Protein AF-A0A9Q0F3V2-F1 (afdb_monomer)

Organism: NCBI:txid218843

pLDDT: mean 83.85, std 18.36, range [35.25, 98.0]

Sequence (167 aa):
MGCTFSGLNALYDAVNGGGDVWINENRFRVVRQLGEGGFAFVYLVKEVPSDSSSASSGLSQKVKDKSHLSDDGTYAMKKVLIQNNEQLELVREEIRVSSLFNHPNLLPLLDHAVIAVKAPSQELTWNHEAYLLFPVHLDGTLLDNSNAMKAKKEFFSTSDVLQIFRQ

Foldseek 3Di:
DDDPPPPPVQVVVPPPAWGWDDFDQWIWTFHAWDDDDDQKTKTKIATDDDPDPPPPDDLCVQDPDCVFADPRRIWIKIKGKADDVVSVVVVVVVVVVLCVDDDPPRWHFSGKDKDWDQDPPDRPDTIIMIITITRDDPCDDPVSVQVVCVVVVHDDDPVRVVVVVVD

Secondary structure (DSSP, 8-state):
------TTSSSGGGGSS--EEEETTEEEEEEEEEEEETTEEEEEEEE---SS--TT-SHHHH-S-GGGS-TT-EEEEEEEEE-SHHHHHHHHHHHHHHTT---TTS----EEEEEEEE-TT-TT-EEEEEEEEEE--TT--HHHHHHHHHHHT----HHHHHHHHH-

Mean predicted aligned error: 8.83 Å

Nearest PDB structures (foldseek):
  7lvh-assembly1_A  TM=8.655E-01  e=2.011E-05  Mus musculus
  7mf0-assembly1_AAA  TM=8.089E-01  e=7.490E-04  Homo sapiens
  4acv-assembly1_B  TM=3.462E-01  e=1.450E+00  Listeria monocytogenes 10403S
  8esq-assembly1_P  TM=3.339E-01  e=2.674E+00  Schizosaccharomyces pombe
  6sgb-assembly1_FR  TM=2.294E-01  e=7.436E-01  Trypanosoma brucei brucei

Structure (mmCIF, N/CA/C/O backbone):
data_AF-A0A9Q0F3V2-F1
#
_entry.id   AF-A0A9Q0F3V2-F1
#
loop_
_atom_site.group_PDB
_atom_site.id
_atom_site.type_symbol
_atom_site.label_atom_id
_atom_site.label_alt_id
_atom_site.label_comp_id
_atom_site.label_asym_id
_atom_site.label_entity_id
_atom_site.label_seq_id
_atom_site.pdbx_PDB_ins_code
_atom_site.Cartn_x
_atom_site.Cartn_y
_atom_site.Cartn_z
_atom_site.occupancy
_atom_site.B_iso_or_equiv
_atom_site.au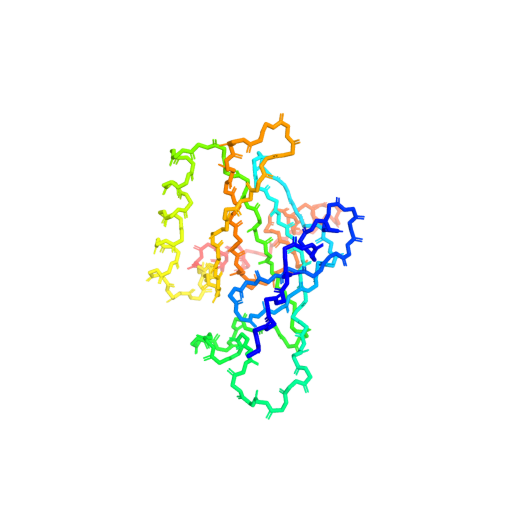th_seq_id
_atom_site.auth_comp_id
_atom_site.auth_asym_id
_atom_site.auth_atom_id
_atom_site.pdbx_PDB_model_num
ATOM 1 N N . MET A 1 1 ? 11.272 -17.660 -35.583 1.00 36.19 1 MET A N 1
ATOM 2 C CA . MET A 1 1 ? 10.350 -16.534 -35.831 1.00 36.19 1 MET A CA 1
ATOM 3 C C . MET A 1 1 ? 10.033 -15.925 -34.483 1.00 36.19 1 MET A C 1
ATOM 5 O O . MET A 1 1 ? 9.375 -16.571 -33.682 1.00 36.19 1 MET A O 1
ATOM 9 N N . GLY A 1 2 ? 10.669 -14.794 -34.179 1.00 37.56 2 GLY A N 1
ATOM 10 C CA . GLY A 1 2 ? 10.595 -14.142 -32.876 1.00 37.56 2 GLY A CA 1
ATOM 11 C C . GLY A 1 2 ? 9.418 -13.178 -32.816 1.00 37.56 2 GLY A C 1
ATOM 12 O O . GLY A 1 2 ? 9.276 -12.329 -33.691 1.00 37.56 2 GLY A O 1
ATOM 13 N N . CYS A 1 3 ? 8.601 -13.310 -31.777 1.00 37.22 3 CYS A N 1
ATOM 14 C CA . CYS A 1 3 ? 7.639 -12.294 -31.380 1.00 37.22 3 CYS A CA 1
ATOM 15 C C . CYS A 1 3 ? 8.197 -11.604 -30.134 1.00 37.22 3 CYS A C 1
ATOM 17 O O . CYS A 1 3 ? 8.012 -12.065 -29.012 1.00 37.22 3 CYS A O 1
ATOM 19 N N . THR A 1 4 ? 8.916 -10.506 -30.346 1.00 36.28 4 THR A N 1
ATOM 20 C CA . THR A 1 4 ? 9.131 -9.461 -29.346 1.00 36.28 4 THR A CA 1
ATOM 21 C C . THR A 1 4 ? 7.781 -8.793 -29.090 1.00 36.28 4 THR A C 1
ATOM 23 O O . THR A 1 4 ? 7.390 -7.861 -29.789 1.00 36.28 4 THR A O 1
ATOM 26 N N . PHE A 1 5 ? 7.024 -9.303 -28.118 1.00 35.25 5 PHE A N 1
ATOM 27 C CA . PHE A 1 5 ? 5.866 -8.584 -27.598 1.00 35.25 5 PHE A CA 1
ATOM 28 C C . PHE A 1 5 ? 6.383 -7.369 -26.823 1.00 35.25 5 PHE A C 1
ATOM 30 O O . PHE A 1 5 ? 6.901 -7.490 -25.715 1.00 35.25 5 PHE A O 1
ATOM 37 N N . SER A 1 6 ? 6.280 -6.193 -27.443 1.00 45.38 6 SER A N 1
ATOM 38 C CA . SER A 1 6 ? 6.500 -4.896 -26.805 1.00 45.38 6 SER A CA 1
ATOM 39 C C . SER A 1 6 ? 5.494 -4.691 -25.666 1.00 45.38 6 SER A C 1
ATOM 41 O O . SER A 1 6 ? 4.456 -4.063 -25.849 1.00 45.38 6 SER A O 1
ATOM 43 N N . GLY A 1 7 ? 5.823 -5.187 -24.471 1.00 41.16 7 GLY A N 1
ATOM 44 C CA . GLY A 1 7 ? 5.126 -4.887 -23.211 1.00 41.16 7 GLY A CA 1
ATOM 45 C C . GLY A 1 7 ? 5.372 -3.465 -22.684 1.00 41.16 7 GLY A C 1
ATOM 46 O O . GLY A 1 7 ? 4.859 -3.094 -21.636 1.00 41.16 7 GLY A O 1
ATOM 47 N N . LEU A 1 8 ? 6.143 -2.650 -23.408 1.00 45.69 8 LEU A N 1
ATOM 48 C CA . LEU A 1 8 ? 6.550 -1.306 -22.985 1.00 45.69 8 LEU A CA 1
ATOM 49 C C . LEU A 1 8 ? 5.476 -0.227 -23.208 1.00 45.69 8 LEU A C 1
ATOM 51 O O . LEU A 1 8 ? 5.518 0.799 -22.537 1.00 45.69 8 LEU A O 1
ATOM 55 N N . ASN A 1 9 ? 4.483 -0.460 -24.076 1.00 38.97 9 ASN A N 1
ATOM 56 C CA . ASN A 1 9 ? 3.394 0.504 -24.305 1.00 38.97 9 ASN A CA 1
ATOM 57 C C . ASN A 1 9 ? 2.206 0.342 -23.341 1.00 38.97 9 ASN A C 1
ATOM 59 O O . ASN A 1 9 ? 1.388 1.249 -23.247 1.00 38.97 9 ASN A O 1
ATOM 63 N N . ALA A 1 10 ? 2.123 -0.760 -22.588 1.00 44.97 10 ALA A N 1
ATOM 64 C CA . ALA A 1 10 ? 1.077 -0.952 -21.578 1.00 44.97 10 ALA A CA 1
ATOM 65 C C . ALA A 1 10 ? 1.375 -0.225 -20.250 1.00 44.97 10 ALA A C 1
ATOM 67 O O . ALA A 1 10 ? 0.507 -0.140 -19.390 1.00 44.97 10 ALA A O 1
ATOM 68 N N . LEU A 1 11 ? 2.589 0.316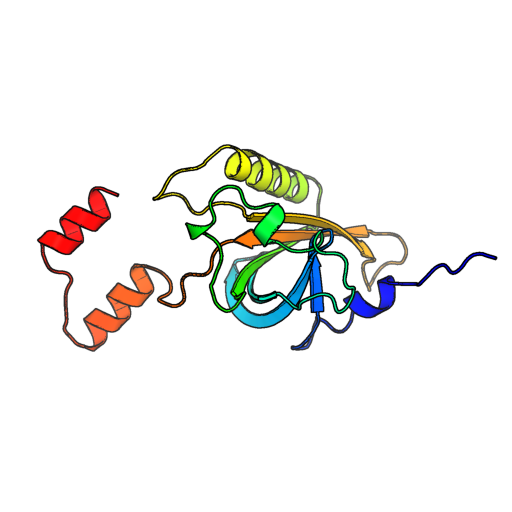 -20.082 1.00 47.09 11 LEU A N 1
ATOM 69 C CA . LEU A 1 11 ? 3.015 1.003 -18.857 1.00 47.09 11 LEU A CA 1
ATOM 70 C C . LEU A 1 11 ? 2.689 2.507 -18.853 1.00 47.09 11 LEU A C 1
ATOM 72 O O . LEU A 1 11 ? 2.666 3.117 -17.787 1.00 47.09 11 LEU A O 1
ATOM 76 N N . TYR A 1 12 ? 2.414 3.113 -20.014 1.00 41.09 12 TYR A N 1
ATOM 77 C CA . TYR A 1 12 ? 2.208 4.566 -20.119 1.00 41.09 12 TYR A CA 1
ATOM 78 C C . TYR A 1 12 ? 0.759 5.025 -19.886 1.00 41.09 12 TYR A C 1
ATOM 80 O O . TYR A 1 12 ? 0.540 6.199 -19.599 1.00 41.09 12 TYR A O 1
ATOM 88 N N . ASP A 1 13 ? -0.221 4.117 -19.924 1.00 40.28 13 ASP A N 1
ATOM 89 C CA . ASP A 1 13 ? -1.636 4.463 -19.686 1.00 40.28 13 ASP A CA 1
ATOM 90 C C . ASP A 1 13 ? -1.983 4.582 -18.183 1.00 40.28 13 ASP A C 1
ATOM 92 O O . ASP A 1 13 ? -3.097 4.922 -17.792 1.00 40.28 13 ASP A O 1
ATOM 96 N N . ALA A 1 14 ? -1.008 4.336 -17.300 1.00 44.28 14 ALA A N 1
ATOM 97 C CA . ALA A 1 14 ? -1.193 4.324 -15.849 1.00 44.28 14 ALA A CA 1
ATOM 98 C C . ALA A 1 14 ? -1.178 5.716 -15.184 1.00 44.28 14 ALA A C 1
ATOM 100 O O . ALA A 1 14 ? -1.319 5.804 -13.965 1.00 44.28 14 ALA A O 1
ATOM 101 N N . VAL A 1 15 ? -1.019 6.806 -15.944 1.00 42.56 15 VAL A N 1
ATOM 102 C CA . VAL A 1 15 ? -0.858 8.156 -15.365 1.00 42.56 15 VAL A CA 1
ATOM 103 C C . VAL A 1 15 ? -2.197 8.881 -15.135 1.00 42.56 15 VAL A C 1
ATOM 105 O O . VAL A 1 15 ? -2.223 9.843 -14.378 1.00 42.56 15 VAL A O 1
ATOM 108 N N . ASN A 1 16 ? -3.329 8.395 -15.672 1.00 39.34 16 ASN A N 1
ATOM 109 C CA . ASN A 1 16 ? -4.640 9.066 -15.532 1.00 39.34 16 ASN A CA 1
ATOM 110 C C . ASN A 1 16 ? -5.785 8.203 -14.957 1.00 39.34 16 ASN A C 1
ATOM 112 O O . ASN A 1 16 ? -6.954 8.548 -15.108 1.00 39.34 16 ASN A O 1
ATOM 116 N N . GLY A 1 17 ? -5.463 7.132 -14.224 1.00 43.59 17 GLY A N 1
ATOM 117 C CA . GLY A 1 17 ? -6.444 6.375 -13.434 1.00 43.59 17 GLY A CA 1
ATOM 118 C C . GLY A 1 17 ? -7.052 5.186 -14.181 1.00 43.59 17 GLY A C 1
ATOM 119 O O . GLY A 1 17 ? -7.987 5.334 -14.960 1.00 43.59 17 GLY A O 1
ATOM 120 N N . GLY A 1 18 ? -6.536 3.987 -13.886 1.00 55.16 18 GLY A N 1
ATOM 121 C CA . GLY A 1 18 ? -7.088 2.716 -14.377 1.00 55.16 18 GLY A CA 1
ATOM 122 C C . GLY A 1 18 ? -6.088 1.752 -15.025 1.00 55.16 18 GLY A C 1
ATOM 123 O O . GLY A 1 18 ? -6.520 0.784 -15.644 1.00 55.16 18 GLY A O 1
ATOM 124 N N . GLY A 1 19 ? -4.778 1.993 -14.907 1.00 77.56 19 GLY A N 1
ATOM 125 C CA . GLY A 1 19 ? -3.749 1.119 -15.478 1.00 77.56 19 GLY A CA 1
ATOM 126 C C . GLY A 1 19 ? -3.509 -0.165 -14.675 1.00 77.56 19 GLY A C 1
ATOM 127 O O . GLY A 1 19 ? -3.575 -0.171 -13.441 1.00 77.56 19 GLY A O 1
ATOM 128 N N . ASP A 1 20 ? -3.189 -1.245 -15.388 1.00 88.31 20 ASP A N 1
ATOM 129 C CA . ASP A 1 20 ? -2.628 -2.459 -14.796 1.00 88.31 20 ASP A CA 1
ATOM 130 C C . ASP A 1 20 ? -1.103 -2.266 -14.608 1.00 88.31 20 ASP A C 1
ATOM 132 O O . ASP A 1 20 ? -0.407 -1.765 -15.490 1.00 88.31 20 ASP A O 1
ATOM 136 N N . VAL A 1 21 ? -0.574 -2.676 -13.458 1.00 90.50 21 VAL A N 1
ATOM 137 C CA . VAL A 1 21 ? 0.843 -2.637 -13.083 1.00 90.50 21 VAL A CA 1
ATOM 138 C C . VAL A 1 21 ? 1.341 -4.063 -12.903 1.00 90.50 21 VAL A C 1
ATOM 140 O O . VAL A 1 21 ? 0.674 -4.896 -12.289 1.00 90.50 21 VAL A O 1
ATOM 143 N N . TRP A 1 22 ? 2.530 -4.339 -13.424 1.00 91.38 22 TRP A N 1
ATOM 144 C CA . TRP A 1 22 ? 3.195 -5.625 -13.255 1.00 91.38 22 TRP A CA 1
ATOM 145 C C . TRP A 1 22 ? 4.261 -5.517 -12.173 1.00 91.38 22 TRP A C 1
ATOM 147 O O . TRP A 1 22 ? 5.160 -4.681 -12.262 1.00 91.38 22 TRP A O 1
ATOM 157 N N . ILE A 1 23 ? 4.168 -6.381 -11.165 1.00 92.44 23 ILE A N 1
ATOM 158 C CA . ILE A 1 23 ? 5.226 -6.587 -10.176 1.00 92.44 23 ILE A CA 1
ATOM 159 C C . ILE A 1 23 ? 5.688 -8.028 -10.348 1.00 92.44 23 ILE A C 1
ATOM 161 O O . ILE A 1 23 ? 4.971 -8.976 -10.019 1.00 92.44 23 ILE A O 1
ATOM 165 N N . ASN A 1 24 ? 6.882 -8.185 -10.919 1.00 90.44 24 ASN A N 1
ATOM 166 C CA . ASN A 1 24 ? 7.405 -9.474 -11.359 1.00 90.44 24 ASN A CA 1
ATOM 167 C C . ASN A 1 24 ? 6.406 -10.186 -12.295 1.00 90.44 24 ASN A C 1
ATOM 169 O O . ASN A 1 24 ? 6.112 -9.687 -13.377 1.00 90.44 24 ASN A O 1
ATOM 173 N N . GLU A 1 25 ? 5.876 -11.335 -11.884 1.00 87.44 25 GLU A N 1
ATOM 174 C CA . GLU A 1 25 ? 4.950 -12.155 -12.682 1.00 87.44 25 GLU A CA 1
ATOM 175 C C . GLU A 1 25 ? 3.472 -11.864 -12.385 1.00 87.44 25 GLU A C 1
ATOM 177 O O . GLU A 1 25 ? 2.588 -12.419 -13.034 1.00 87.44 25 GLU A O 1
ATOM 182 N N . ASN A 1 26 ? 3.192 -11.009 -11.399 1.00 90.62 26 ASN A N 1
ATOM 183 C CA . ASN A 1 26 ? 1.842 -10.744 -10.921 1.00 90.62 26 ASN A CA 1
ATOM 184 C C . ASN A 1 26 ? 1.330 -9.416 -11.490 1.00 90.62 26 ASN A C 1
ATOM 186 O O . ASN A 1 26 ? 2.026 -8.395 -11.457 1.00 90.62 26 ASN A O 1
ATOM 190 N N . ARG A 1 27 ? 0.091 -9.429 -11.989 1.00 92.31 27 ARG A N 1
ATOM 191 C CA . ARG A 1 27 ? -0.587 -8.249 -12.530 1.00 92.31 27 ARG A CA 1
ATOM 192 C C . ARG A 1 27 ? -1.557 -7.681 -11.505 1.00 92.31 27 ARG A C 1
ATOM 194 O O . ARG A 1 27 ? -2.385 -8.406 -10.961 1.00 92.31 27 ARG A O 1
ATOM 201 N N . PHE A 1 28 ? -1.514 -6.371 -11.315 1.00 93.56 28 PHE A N 1
ATOM 202 C CA . PHE A 1 28 ? -2.370 -5.652 -10.383 1.00 93.56 28 PHE A CA 1
ATOM 203 C C . PHE A 1 28 ? -3.062 -4.488 -11.073 1.00 93.56 28 PHE A C 1
ATOM 205 O O . PHE A 1 28 ? -2.416 -3.678 -11.722 1.00 93.56 28 PHE A O 1
ATOM 212 N N . ARG A 1 29 ? -4.369 -4.351 -10.896 1.00 94.38 29 ARG A N 1
ATOM 213 C CA . ARG A 1 29 ? -5.114 -3.179 -11.349 1.00 94.38 29 ARG A CA 1
ATOM 214 C C . ARG A 1 29 ? -5.079 -2.092 -10.291 1.00 94.38 29 ARG A C 1
ATOM 216 O O . ARG A 1 29 ? -5.449 -2.353 -9.146 1.00 94.38 29 ARG A O 1
ATOM 223 N N . VAL A 1 30 ? -4.706 -0.872 -10.665 1.00 95.06 30 VAL A N 1
ATOM 224 C CA . VAL A 1 30 ? -4.797 0.281 -9.759 1.00 95.06 30 VAL A CA 1
ATOM 225 C C . VAL A 1 30 ? -6.263 0.659 -9.556 1.00 95.06 30 VAL A C 1
ATOM 227 O O . VAL A 1 30 ? -6.976 0.945 -10.514 1.00 95.06 30 VAL A O 1
ATOM 230 N N . VAL A 1 31 ? -6.715 0.657 -8.300 1.00 94.69 31 VAL A N 1
ATOM 231 C CA . VAL A 1 31 ? -8.097 0.986 -7.921 1.00 94.69 31 VAL A CA 1
ATOM 232 C C . VAL A 1 31 ? -8.219 2.467 -7.575 1.00 94.69 31 VAL A C 1
ATOM 234 O O . VAL A 1 31 ? -9.057 3.167 -8.135 1.00 94.69 31 VAL A O 1
ATOM 237 N N . ARG A 1 32 ? -7.400 2.953 -6.635 1.00 94.00 32 ARG A N 1
ATOM 238 C CA . ARG A 1 32 ? -7.374 4.361 -6.202 1.00 94.00 32 ARG A CA 1
ATOM 239 C C . ARG A 1 32 ? -6.090 4.681 -5.446 1.00 94.00 32 ARG A C 1
ATOM 241 O O . ARG A 1 32 ? -5.449 3.781 -4.916 1.00 94.00 32 ARG A O 1
ATOM 248 N N . GLN A 1 33 ? -5.751 5.957 -5.323 1.00 94.31 33 GLN A N 1
ATOM 249 C CA . GLN A 1 33 ? -4.672 6.404 -4.442 1.00 94.31 33 GLN A CA 1
ATOM 250 C C . GLN A 1 33 ? -5.122 6.368 -2.968 1.00 94.31 33 GLN A C 1
ATOM 252 O O . GLN A 1 33 ? -6.273 6.675 -2.647 1.00 94.31 33 GLN A O 1
ATOM 257 N N . LEU A 1 34 ? -4.222 5.941 -2.082 1.00 93.12 34 LEU A N 1
ATOM 258 C CA . LEU A 1 34 ? -4.384 5.906 -0.624 1.00 93.12 34 LEU A CA 1
ATOM 259 C C . LEU A 1 34 ? -3.629 7.045 0.066 1.00 93.12 34 LEU A C 1
ATOM 261 O O . LEU A 1 34 ? -4.091 7.539 1.087 1.00 93.12 34 LEU A O 1
ATOM 265 N N . GLY A 1 35 ? -2.485 7.463 -0.480 1.00 91.56 35 GLY A N 1
ATOM 266 C CA . GLY A 1 35 ? -1.674 8.522 0.111 1.00 91.56 35 GLY A CA 1
ATOM 267 C C . GLY A 1 35 ? -0.510 8.953 -0.773 1.00 91.56 35 GLY A C 1
ATOM 268 O O . GLY A 1 35 ? -0.225 8.338 -1.802 1.00 91.56 35 GLY A O 1
ATOM 269 N N . GLU A 1 36 ? 0.156 10.025 -0.361 1.00 92.88 36 GLU A N 1
ATOM 270 C CA . GLU A 1 36 ? 1.297 10.628 -1.049 1.00 92.88 36 GLU A CA 1
ATOM 271 C C . GLU A 1 36 ? 2.281 11.207 -0.033 1.00 92.88 36 GLU A C 1
ATOM 273 O O . GLU A 1 36 ? 1.879 11.727 1.009 1.00 92.88 36 GLU A O 1
ATOM 278 N N . GLY A 1 37 ? 3.570 11.135 -0.353 1.00 88.62 37 GLY A N 1
ATOM 279 C CA . GLY A 1 37 ? 4.629 11.807 0.382 1.00 88.62 37 GLY A CA 1
ATOM 280 C C . GLY A 1 37 ? 5.880 11.975 -0.475 1.00 88.62 37 GLY A C 1
ATOM 281 O O . GLY A 1 37 ? 6.559 11.000 -0.795 1.00 88.62 37 GLY A O 1
ATOM 282 N N . GLY A 1 38 ? 6.217 13.219 -0.823 1.00 91.19 38 GLY A N 1
ATOM 283 C CA . GLY A 1 38 ? 7.401 13.535 -1.625 1.00 91.19 38 GLY A CA 1
ATOM 284 C C . GLY A 1 38 ? 7.378 12.836 -2.987 1.00 91.19 38 GLY A C 1
ATOM 285 O O . GLY A 1 38 ? 6.546 13.145 -3.829 1.00 91.19 38 GLY A O 1
ATOM 286 N N . PHE A 1 39 ? 8.294 11.887 -3.198 1.00 91.00 39 PHE A N 1
ATOM 287 C CA . PHE A 1 39 ? 8.393 11.093 -4.432 1.00 91.00 39 PHE A CA 1
ATOM 288 C C . PHE A 1 39 ? 7.702 9.724 -4.345 1.00 91.00 39 PHE A C 1
ATOM 290 O O . PHE A 1 39 ? 7.861 8.896 -5.245 1.00 91.00 39 PHE A O 1
ATOM 297 N N . ALA A 1 40 ? 6.975 9.458 -3.258 1.00 94.50 40 ALA A N 1
ATOM 298 C CA . ALA A 1 40 ? 6.300 8.195 -3.012 1.00 94.50 40 ALA A CA 1
ATOM 299 C C . ALA A 1 40 ? 4.778 8.362 -3.004 1.00 94.50 40 ALA A C 1
ATOM 301 O O . ALA A 1 40 ? 4.230 9.273 -2.388 1.00 94.50 40 ALA A O 1
ATOM 302 N N . PHE A 1 41 ? 4.099 7.420 -3.642 1.00 95.81 41 PHE A N 1
ATOM 303 C CA . PHE A 1 41 ? 2.649 7.372 -3.766 1.00 95.81 41 PHE A CA 1
ATOM 304 C C . PHE A 1 41 ? 2.180 5.986 -3.356 1.00 95.81 41 PHE A C 1
ATOM 306 O O . PHE A 1 41 ? 2.781 4.989 -3.753 1.00 95.81 41 PHE A O 1
ATOM 313 N N . VAL A 1 42 ? 1.111 5.902 -2.575 1.00 96.25 42 VAL A N 1
ATOM 314 C CA . VAL A 1 42 ? 0.530 4.625 -2.156 1.00 96.25 42 VAL A CA 1
ATOM 315 C C . VAL A 1 42 ? -0.806 4.456 -2.851 1.00 96.25 42 VAL A C 1
ATOM 317 O O . VAL A 1 42 ? -1.645 5.352 -2.799 1.00 96.25 42 VAL A O 1
ATOM 320 N N . TYR A 1 43 ? -1.018 3.305 -3.476 1.00 96.25 43 TYR A N 1
ATOM 321 C CA . TYR A 1 43 ? -2.236 2.966 -4.199 1.00 96.25 43 TYR A CA 1
ATOM 322 C C . TYR A 1 43 ? -2.873 1.707 -3.628 1.00 96.25 43 TYR A C 1
ATOM 324 O O . TYR A 1 43 ? -2.182 0.761 -3.263 1.00 96.25 43 TYR A O 1
ATOM 332 N N . LEU A 1 44 ? -4.199 1.682 -3.605 1.00 96.44 44 LEU A N 1
ATOM 333 C CA . LEU A 1 44 ? -4.967 0.456 -3.495 1.00 96.44 44 LEU A CA 1
ATOM 334 C C . LEU A 1 44 ? -4.924 -0.220 -4.858 1.00 96.44 44 LEU A C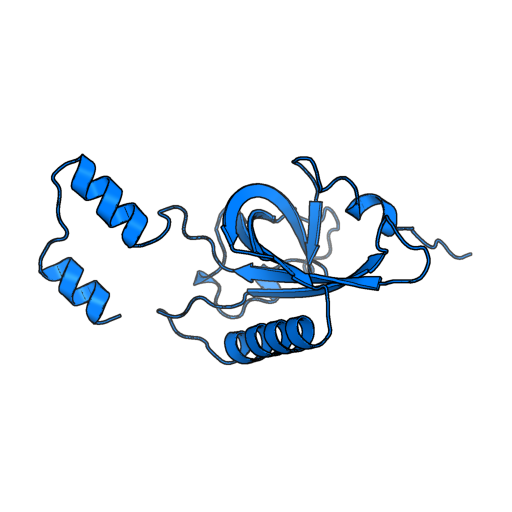 1
ATOM 336 O O . LEU A 1 44 ? -5.317 0.382 -5.862 1.00 96.44 44 LEU A O 1
ATOM 340 N N . VAL A 1 45 ? -4.471 -1.463 -4.886 1.00 96.44 45 VAL A N 1
ATOM 341 C CA . VAL A 1 45 ? -4.414 -2.272 -6.098 1.00 96.44 45 VAL A CA 1
ATOM 342 C C . VAL A 1 45 ? -5.143 -3.588 -5.886 1.00 96.44 45 VAL A C 1
ATOM 344 O O . VAL A 1 45 ? -5.284 -4.046 -4.754 1.00 96.44 45 VAL A O 1
ATOM 347 N N . LYS A 1 46 ? -5.621 -4.194 -6.970 1.00 95.00 46 LYS A N 1
ATOM 348 C CA . LYS A 1 46 ? -6.292 -5.494 -6.948 1.00 95.00 46 LYS A CA 1
ATOM 349 C C . LYS A 1 46 ? -5.576 -6.470 -7.868 1.00 95.00 46 LYS A C 1
ATOM 351 O O . LYS A 1 46 ? -5.374 -6.150 -9.037 1.00 95.00 46 LYS A O 1
ATOM 356 N N . GLU A 1 47 ? -5.190 -7.631 -7.352 1.00 93.56 47 GLU A N 1
ATOM 357 C CA . GLU A 1 47 ? -4.601 -8.704 -8.153 1.00 93.56 47 GLU A CA 1
ATOM 358 C C . GLU A 1 47 ? -5.578 -9.106 -9.263 1.00 93.56 47 GLU A C 1
ATOM 360 O O . GLU A 1 47 ? -6.773 -9.310 -9.032 1.00 93.56 47 GLU A O 1
ATOM 365 N N . VAL A 1 48 ? -5.070 -9.169 -10.491 1.00 91.31 48 VAL A N 1
ATOM 366 C CA . VAL A 1 48 ? -5.832 -9.621 -11.649 1.00 91.31 48 VAL A CA 1
ATOM 367 C C . VAL A 1 48 ? -5.397 -11.053 -11.942 1.00 91.31 48 VAL A C 1
ATOM 369 O O . VAL A 1 48 ? -4.242 -11.247 -12.333 1.00 91.31 48 VAL A O 1
ATOM 372 N N . PRO A 1 49 ? -6.284 -12.052 -11.787 1.00 81.88 49 PRO A N 1
ATOM 373 C CA . PRO A 1 49 ? -5.931 -13.437 -12.063 1.00 81.88 49 PRO A CA 1
ATOM 374 C C . PRO A 1 49 ? -5.480 -13.587 -13.521 1.00 81.88 49 PRO A C 1
ATOM 376 O O . PRO A 1 49 ? -6.018 -12.940 -14.426 1.00 81.88 49 PRO A O 1
ATOM 379 N N . SER A 1 50 ? -4.459 -14.414 -13.748 1.00 71.06 50 SER A N 1
ATOM 380 C CA . SER A 1 50 ? -4.048 -14.779 -15.102 1.00 71.06 50 SER A CA 1
ATOM 381 C C . SER A 1 50 ? -4.996 -15.853 -15.639 1.00 71.06 50 SER A C 1
ATOM 383 O O . SER A 1 50 ? -5.193 -16.873 -14.985 1.00 71.06 50 SER A O 1
ATOM 385 N N . ASP A 1 51 ? -5.555 -15.648 -16.836 1.00 63.25 51 ASP A N 1
ATOM 386 C CA . ASP A 1 51 ? -6.450 -16.608 -17.515 1.00 63.25 51 ASP A CA 1
ATOM 387 C C . ASP A 1 51 ? -5.730 -17.901 -17.950 1.00 63.25 51 ASP A C 1
ATOM 389 O O . ASP A 1 51 ? -6.348 -18.864 -18.408 1.00 63.25 51 ASP A O 1
ATOM 393 N N . SER A 1 52 ? -4.403 -17.947 -17.822 1.00 55.03 52 SER A N 1
ATOM 394 C CA . SER A 1 52 ? -3.604 -19.130 -18.109 1.00 55.03 52 SER A CA 1
ATOM 395 C C . SER A 1 52 ? -3.759 -20.157 -16.988 1.00 55.03 52 SER A C 1
ATOM 397 O O . SER A 1 52 ? -3.344 -19.924 -15.857 1.00 55.03 52 SER A O 1
ATOM 399 N N . SER A 1 53 ? -4.283 -21.330 -17.340 1.00 47.72 53 SER A N 1
ATOM 400 C CA . SER A 1 53 ? -4.434 -22.564 -16.552 1.00 47.72 53 SER A CA 1
ATOM 401 C C . SER A 1 53 ? -3.121 -23.172 -16.012 1.00 47.72 53 SER A C 1
ATOM 403 O O . SER A 1 53 ? -2.990 -24.386 -15.874 1.00 47.72 53 SER A O 1
ATOM 405 N N . SER A 1 54 ? -2.121 -22.346 -15.727 1.00 47.03 54 SER A N 1
ATOM 406 C CA . SER A 1 54 ? -0.926 -22.673 -14.969 1.00 47.03 54 SER A CA 1
ATOM 407 C C . SER A 1 54 ? -1.191 -22.322 -13.508 1.00 47.03 54 SER A C 1
ATOM 409 O O . SER A 1 54 ? -1.125 -21.158 -13.120 1.00 47.03 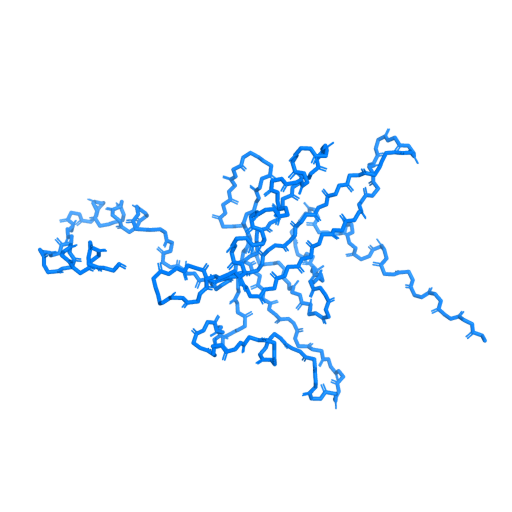54 SER A O 1
ATOM 411 N N . ALA A 1 55 ? -1.457 -23.335 -12.685 1.00 50.84 55 ALA A N 1
ATOM 412 C CA . ALA A 1 55 ? -1.636 -23.243 -11.231 1.00 50.84 55 ALA A CA 1
ATOM 413 C C . ALA A 1 55 ? -0.388 -22.733 -10.456 1.00 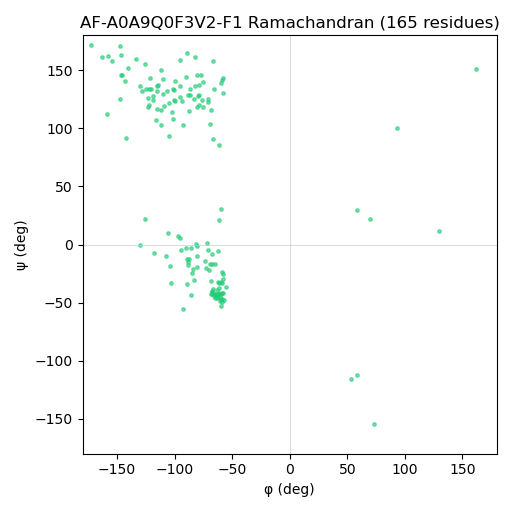50.84 55 ALA A C 1
ATOM 415 O O . ALA A 1 55 ? -0.246 -22.997 -9.265 1.00 50.84 55 ALA A O 1
ATOM 416 N N . SER A 1 56 ? 0.536 -22.042 -11.131 1.00 51.38 56 SER A N 1
ATOM 417 C CA . SER A 1 56 ? 1.851 -21.618 -10.652 1.00 51.38 56 SER A CA 1
ATOM 418 C C . SER A 1 56 ? 2.056 -20.099 -10.622 1.00 51.38 56 SER A C 1
ATOM 420 O O . SER A 1 56 ? 3.085 -19.665 -10.116 1.00 51.38 56 SER A O 1
ATOM 422 N N . SER A 1 57 ? 1.130 -19.285 -11.146 1.00 57.72 57 SER A N 1
ATOM 423 C CA . SER A 1 57 ? 1.253 -17.817 -11.151 1.00 57.72 57 SER A CA 1
ATOM 424 C C . SER A 1 57 ? 0.265 -17.183 -10.173 1.00 57.72 57 SER A C 1
ATOM 426 O O . SER A 1 57 ? -0.945 -17.345 -10.332 1.00 57.72 57 SER A O 1
ATOM 428 N N . GLY A 1 58 ? 0.769 -16.465 -9.173 1.00 74.81 58 GLY A N 1
ATOM 429 C CA . GLY A 1 58 ? -0.048 -15.703 -8.232 1.00 74.81 58 GLY A CA 1
ATOM 430 C C . GLY A 1 58 ? 0.718 -15.354 -6.963 1.00 74.81 58 GLY A C 1
ATOM 431 O O . GLY A 1 58 ? 1.612 -16.093 -6.532 1.00 74.81 58 GLY A O 1
ATOM 432 N N . LEU A 1 59 ? 0.355 -14.239 -6.332 1.00 84.81 59 LEU A N 1
ATOM 433 C CA . LEU A 1 59 ? 1.008 -13.775 -5.106 1.00 84.81 59 LEU A CA 1
ATOM 434 C C . LEU A 1 59 ? 0.920 -14.820 -3.977 1.00 84.81 59 LEU A C 1
ATOM 436 O O . LEU A 1 59 ? 1.862 -15.002 -3.205 1.00 84.81 59 LEU A O 1
ATOM 440 N N . SER A 1 60 ? -0.176 -15.582 -3.946 1.00 84.00 60 SER A N 1
ATOM 441 C CA . SER A 1 60 ? -0.447 -16.627 -2.951 1.00 84.00 60 SER A CA 1
ATOM 442 C C . SER A 1 60 ? 0.588 -17.757 -2.881 1.00 84.00 60 SER A C 1
ATOM 444 O O . SER A 1 60 ? 0.707 -18.394 -1.835 1.00 84.00 60 SER A O 1
ATOM 446 N N . GLN A 1 61 ? 1.343 -18.013 -3.956 1.00 81.88 61 GLN A N 1
ATOM 447 C CA . GLN A 1 61 ? 2.403 -19.032 -3.970 1.00 81.88 61 GLN A CA 1
ATOM 448 C C . GLN A 1 61 ? 3.737 -18.503 -3.423 1.00 81.88 61 GLN A C 1
ATOM 450 O O . GLN A 1 61 ? 4.567 -19.284 -2.963 1.00 81.88 61 GLN A O 1
ATOM 455 N N . LYS A 1 62 ? 3.958 -17.182 -3.474 1.00 83.38 62 LYS A N 1
ATOM 456 C CA . LYS A 1 62 ? 5.210 -16.540 -3.041 1.00 83.38 62 LYS A CA 1
ATOM 457 C C . LYS A 1 62 ? 5.197 -16.169 -1.562 1.00 83.38 62 LYS A C 1
ATOM 459 O O . LYS A 1 62 ? 6.234 -16.209 -0.900 1.00 83.38 62 LYS A O 1
ATOM 464 N N . VAL A 1 63 ? 4.031 -15.791 -1.045 1.00 85.00 63 VAL A N 1
ATOM 465 C CA . VAL A 1 63 ? 3.889 -15.310 0.329 1.00 85.00 63 VAL A CA 1
ATOM 466 C C . VAL A 1 63 ? 3.877 -16.494 1.298 1.00 85.00 63 VAL A C 1
ATOM 468 O O . VAL A 1 63 ? 3.018 -17.370 1.227 1.00 85.00 63 VAL A O 1
ATOM 471 N N . LYS A 1 64 ? 4.843 -16.511 2.225 1.00 82.06 64 LYS A N 1
ATOM 472 C CA . LYS A 1 64 ? 4.996 -17.577 3.233 1.00 82.06 64 LYS A CA 1
ATOM 473 C C . LYS A 1 64 ? 3.834 -17.615 4.223 1.00 82.06 64 LYS A C 1
ATOM 475 O O . LYS A 1 64 ? 3.345 -18.693 4.550 1.00 82.06 64 LYS A O 1
ATOM 480 N N . ASP A 1 65 ? 3.423 -16.446 4.707 1.00 84.88 65 ASP A N 1
ATOM 481 C CA . ASP A 1 65 ? 2.337 -16.310 5.670 1.00 84.88 65 ASP A CA 1
ATOM 482 C C . ASP A 1 65 ? 1.052 -15.873 4.962 1.00 84.88 65 ASP A C 1
ATOM 484 O O . ASP A 1 65 ? 0.902 -14.733 4.520 1.00 84.88 65 ASP A O 1
ATOM 488 N N . LYS A 1 66 ? 0.109 -16.809 4.859 1.00 88.00 66 LYS A N 1
ATOM 489 C CA . LYS A 1 66 ? -1.160 -16.584 4.165 1.00 88.00 66 LYS A CA 1
ATOM 490 C C . LYS A 1 66 ? -2.065 -15.575 4.871 1.00 88.00 66 LYS A C 1
ATOM 492 O O . LYS A 1 66 ? -2.966 -15.068 4.218 1.00 88.00 66 LYS A O 1
ATOM 497 N N . SER A 1 67 ? -1.827 -15.255 6.147 1.00 87.12 67 SER A N 1
ATOM 498 C CA . SER A 1 67 ? -2.597 -14.228 6.867 1.00 87.12 67 SER A CA 1
ATOM 499 C C . SER A 1 67 ? -2.402 -12.817 6.300 1.00 87.12 67 SER A C 1
ATOM 501 O O . SER A 1 67 ? -3.207 -11.928 6.558 1.00 87.12 67 SER A O 1
ATOM 503 N N . HIS A 1 68 ? -1.358 -12.612 5.494 1.00 87.00 68 HIS A N 1
ATOM 504 C CA . HIS A 1 68 ? -1.077 -11.350 4.816 1.00 87.00 68 HIS A CA 1
ATOM 505 C C . HIS A 1 68 ? -1.723 -11.229 3.429 1.00 87.00 68 HIS A C 1
ATOM 507 O O . HIS A 1 68 ? -1.588 -10.195 2.770 1.00 87.00 68 HIS A O 1
ATOM 513 N N . LEU A 1 69 ? -2.399 -12.280 2.962 1.00 89.62 69 LEU A N 1
ATOM 514 C CA . LEU A 1 69 ? -3.149 -12.256 1.714 1.00 89.62 69 LEU A CA 1
ATOM 515 C C . LEU A 1 69 ? -4.558 -11.729 1.986 1.00 89.62 69 LEU A C 1
ATOM 517 O O . LEU A 1 69 ? -5.208 -12.175 2.927 1.00 89.62 69 LEU A O 1
ATOM 521 N N . SER A 1 70 ? -5.034 -10.805 1.151 1.00 89.38 70 SER A N 1
ATOM 522 C CA . SER A 1 70 ? -6.434 -10.384 1.208 1.00 89.38 70 SER A CA 1
ATOM 523 C C . SER A 1 70 ? -7.326 -11.407 0.513 1.00 89.38 70 SER A C 1
ATOM 525 O O . SER A 1 70 ? -7.016 -11.843 -0.599 1.00 89.38 70 SER A O 1
ATOM 527 N N . ASP A 1 71 ? -8.469 -11.724 1.119 1.00 87.88 71 ASP A N 1
ATOM 528 C CA . ASP A 1 71 ? -9.471 -12.635 0.553 1.00 87.88 71 ASP A CA 1
ATOM 529 C C . ASP A 1 71 ? -10.010 -12.148 -0.803 1.00 87.88 71 ASP A C 1
ATOM 531 O O . ASP A 1 71 ? -10.345 -12.944 -1.679 1.00 87.88 71 ASP A O 1
ATOM 535 N N . ASP A 1 72 ? -10.083 -10.828 -0.995 1.00 90.25 72 ASP A N 1
ATOM 536 C CA . ASP A 1 72 ? -10.572 -10.200 -2.225 1.00 90.25 72 ASP A CA 1
ATOM 537 C C . ASP A 1 72 ? -9.454 -9.810 -3.212 1.00 90.25 72 ASP A C 1
ATOM 539 O O . ASP A 1 72 ? -9.731 -9.178 -4.241 1.00 90.25 72 ASP A O 1
ATOM 543 N N . GLY A 1 73 ? -8.205 -10.178 -2.894 1.00 92.56 73 GLY A N 1
ATOM 544 C CA . GLY A 1 73 ? -7.011 -9.896 -3.689 1.00 92.56 73 GLY A CA 1
ATOM 545 C C . GLY A 1 73 ? -6.599 -8.423 -3.708 1.00 92.56 73 GLY A C 1
ATOM 546 O O . GLY A 1 73 ? -5.940 -7.995 -4.656 1.00 92.56 73 GLY A O 1
ATOM 547 N N . THR A 1 74 ? -7.017 -7.616 -2.728 1.00 95.44 74 THR A N 1
ATOM 548 C CA . THR A 1 74 ? -6.590 -6.214 -2.620 1.00 95.44 74 THR A CA 1
ATOM 549 C C . THR A 1 74 ? -5.325 -6.031 -1.785 1.00 95.44 74 THR A C 1
ATOM 551 O O . THR A 1 74 ? -5.087 -6.723 -0.799 1.00 95.44 74 THR A O 1
ATOM 554 N N . TYR A 1 75 ? -4.497 -5.072 -2.199 1.00 97.00 75 TYR A N 1
ATOM 555 C CA . TYR A 1 75 ? -3.186 -4.798 -1.613 1.00 97.00 75 TYR A CA 1
ATOM 556 C C . TYR A 1 75 ? -2.860 -3.305 -1.660 1.00 97.00 75 TYR A C 1
ATOM 558 O O . TYR A 1 75 ? -3.466 -2.538 -2.414 1.00 97.00 75 TYR A O 1
ATOM 566 N N . ALA A 1 76 ? -1.872 -2.893 -0.867 1.00 97.38 76 ALA A N 1
ATOM 567 C CA . ALA A 1 76 ? -1.300 -1.558 -0.927 1.00 97.38 76 ALA A CA 1
ATOM 568 C C . ALA A 1 76 ? 0.005 -1.603 -1.731 1.00 97.38 76 ALA A C 1
ATOM 570 O O . ALA A 1 76 ? 0.926 -2.344 -1.400 1.00 97.38 76 ALA A O 1
ATOM 571 N N . MET A 1 77 ? 0.097 -0.798 -2.784 1.00 97.81 77 MET A N 1
ATOM 572 C CA . MET A 1 77 ? 1.287 -0.675 -3.619 1.00 97.81 77 MET A CA 1
ATOM 573 C C . MET A 1 77 ? 1.903 0.709 -3.435 1.00 97.81 77 MET A C 1
ATOM 575 O O . MET A 1 77 ? 1.304 1.717 -3.812 1.00 97.81 77 MET A O 1
ATOM 579 N N . LYS A 1 78 ? 3.118 0.762 -2.894 1.00 97.31 78 LYS A N 1
ATOM 580 C CA . LYS A 1 78 ? 3.930 1.978 -2.830 1.00 97.31 78 LYS A CA 1
ATOM 581 C C . LYS A 1 78 ? 4.750 2.097 -4.115 1.00 97.31 78 LYS A C 1
ATOM 583 O O . LYS A 1 78 ? 5.618 1.266 -4.369 1.00 97.31 78 LYS A O 1
ATOM 588 N N . LYS A 1 79 ? 4.479 3.131 -4.910 1.00 96.00 79 LYS A N 1
ATOM 589 C CA . LYS A 1 79 ? 5.277 3.546 -6.068 1.00 96.00 79 LYS A CA 1
ATOM 590 C C . LYS A 1 79 ? 6.241 4.650 -5.639 1.00 96.00 79 LYS A C 1
ATOM 592 O O . LYS A 1 79 ? 5.794 5.657 -5.099 1.00 96.00 79 LYS A O 1
ATOM 597 N N . VAL A 1 80 ? 7.533 4.492 -5.908 1.00 95.56 80 VAL A N 1
ATOM 598 C CA . VAL A 1 80 ? 8.567 5.499 -5.624 1.00 95.56 80 VAL A CA 1
ATOM 599 C C . VAL A 1 80 ? 9.225 5.932 -6.927 1.00 95.56 80 VAL A C 1
ATOM 601 O O . VAL A 1 80 ? 9.740 5.096 -7.668 1.00 95.56 80 VAL A O 1
ATOM 604 N N . LEU A 1 81 ? 9.209 7.235 -7.202 1.00 92.75 81 LEU A N 1
ATOM 605 C CA . LEU A 1 81 ? 9.935 7.836 -8.319 1.00 92.75 81 LEU A CA 1
ATOM 606 C C . LEU A 1 81 ? 11.389 8.076 -7.900 1.00 92.75 81 LEU A C 1
ATOM 608 O O . LEU A 1 81 ? 11.644 8.739 -6.897 1.00 92.75 81 LEU A O 1
ATOM 612 N N . ILE A 1 82 ? 12.340 7.547 -8.665 1.00 93.19 82 ILE A N 1
ATOM 613 C CA . ILE A 1 82 ? 13.770 7.600 -8.355 1.00 93.19 82 ILE A CA 1
ATOM 614 C C . ILE A 1 82 ? 14.474 8.424 -9.431 1.00 93.19 82 ILE A C 1
ATOM 616 O O . ILE A 1 82 ? 14.507 8.055 -10.608 1.00 93.19 82 ILE A O 1
ATOM 620 N N . GLN A 1 83 ? 15.046 9.548 -9.007 1.00 90.25 83 GLN A N 1
ATOM 621 C CA . GLN A 1 83 ? 15.682 10.544 -9.872 1.00 90.25 83 GLN A CA 1
ATOM 622 C C . GLN A 1 83 ? 17.213 10.489 -9.825 1.00 90.25 83 GLN A C 1
ATOM 624 O O . GLN A 1 83 ? 17.875 11.023 -10.711 1.00 90.25 83 GLN A O 1
ATOM 629 N N . ASN A 1 84 ? 17.794 9.872 -8.793 1.00 90.75 84 ASN A N 1
ATOM 630 C CA . ASN A 1 84 ? 19.241 9.765 -8.628 1.00 90.75 84 ASN A CA 1
ATOM 631 C C . ASN A 1 84 ? 19.649 8.453 -7.932 1.00 90.75 84 ASN A C 1
ATOM 633 O O . ASN A 1 84 ? 18.811 7.703 -7.427 1.00 90.75 84 ASN A O 1
ATOM 637 N N . ASN A 1 85 ? 20.956 8.179 -7.908 1.00 92.00 85 ASN A N 1
ATOM 638 C CA . ASN A 1 85 ? 21.498 6.952 -7.320 1.00 92.00 85 ASN A CA 1
ATOM 639 C C . ASN A 1 85 ? 21.355 6.899 -5.793 1.00 92.00 85 ASN A C 1
ATOM 641 O O . ASN A 1 85 ? 21.181 5.817 -5.247 1.00 92.00 85 ASN A O 1
ATOM 645 N N . GLU A 1 86 ? 21.388 8.036 -5.097 1.00 94.12 86 GLU A N 1
ATOM 646 C CA . GLU A 1 86 ? 21.219 8.065 -3.637 1.00 94.12 86 GLU A CA 1
ATOM 647 C C . GLU A 1 86 ? 19.815 7.587 -3.242 1.00 94.12 86 GLU A C 1
ATOM 649 O O . GLU A 1 86 ? 19.662 6.745 -2.360 1.00 94.12 86 GLU A O 1
ATOM 654 N N . GLN A 1 87 ? 18.786 8.046 -3.960 1.00 93.94 87 GLN A N 1
ATOM 655 C CA . GLN A 1 87 ? 17.411 7.573 -3.803 1.00 93.94 87 GLN A CA 1
ATOM 656 C C . GLN A 1 87 ? 17.273 6.087 -4.147 1.00 93.94 87 GLN A C 1
ATOM 658 O O . GLN A 1 87 ? 16.556 5.369 -3.453 1.00 93.94 87 GLN A O 1
ATOM 663 N N . LEU A 1 88 ? 17.964 5.611 -5.191 1.00 94.81 88 LEU A N 1
ATOM 664 C CA . LEU A 1 88 ? 17.959 4.194 -5.555 1.00 94.81 88 LEU A CA 1
ATOM 665 C C . LEU A 1 88 ? 18.515 3.321 -4.422 1.00 94.81 88 LEU A C 1
ATOM 667 O O . LEU A 1 88 ? 17.915 2.300 -4.093 1.00 94.81 88 LEU A O 1
ATOM 671 N N . GLU A 1 89 ? 19.630 3.726 -3.814 1.00 96.44 89 GLU A N 1
ATOM 672 C CA . GLU A 1 89 ? 20.237 2.992 -2.701 1.00 96.44 89 GLU A CA 1
ATOM 673 C C . GLU A 1 89 ? 19.357 3.019 -1.445 1.00 96.44 89 GLU A C 1
ATOM 675 O O . GLU A 1 89 ? 19.196 1.986 -0.798 1.00 96.44 89 GLU A O 1
ATOM 680 N N . LEU A 1 90 ? 18.692 4.140 -1.145 1.00 96.50 90 LEU A N 1
ATOM 681 C CA . LEU A 1 90 ? 17.719 4.203 -0.046 1.00 96.50 90 LEU A CA 1
ATOM 682 C C . LEU A 1 90 ? 16.541 3.244 -0.258 1.00 96.50 90 LEU A C 1
ATOM 684 O O . LEU A 1 90 ? 16.138 2.550 0.672 1.00 96.50 90 LEU A O 1
ATOM 688 N N . VAL A 1 91 ? 16.008 3.165 -1.480 1.00 96.81 91 VAL A N 1
ATOM 689 C CA . VAL A 1 91 ? 14.919 2.234 -1.807 1.00 96.81 91 VAL A CA 1
ATOM 690 C C . VAL A 1 91 ? 15.391 0.779 -1.749 1.00 96.81 91 VAL A C 1
ATOM 692 O O . VAL A 1 91 ? 14.670 -0.083 -1.249 1.00 96.81 91 VAL A O 1
ATOM 695 N N . ARG A 1 92 ? 16.607 0.483 -2.225 1.00 97.06 92 ARG A N 1
ATOM 696 C CA . ARG A 1 92 ? 17.207 -0.857 -2.106 1.00 97.06 92 ARG A CA 1
ATOM 697 C C . ARG A 1 92 ? 17.383 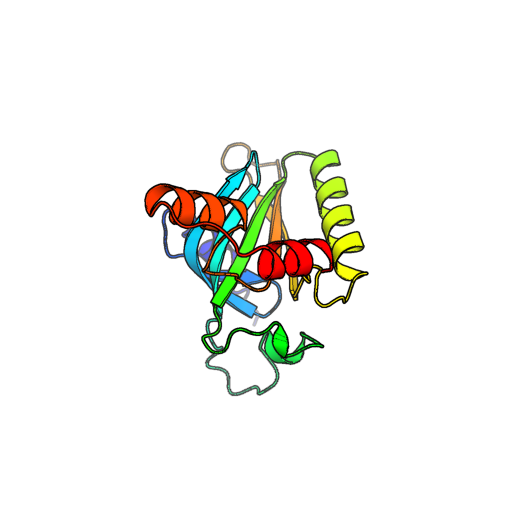-1.265 -0.652 1.00 97.06 92 ARG A C 1
ATOM 699 O O . ARG A 1 92 ? 17.084 -2.407 -0.308 1.00 97.06 92 ARG A O 1
ATOM 706 N N . GLU A 1 93 ? 17.825 -0.342 0.191 1.00 97.69 93 GLU A N 1
ATOM 707 C CA . GLU A 1 93 ? 17.968 -0.580 1.621 1.00 97.69 93 GLU A CA 1
ATOM 708 C C . GLU A 1 93 ? 16.606 -0.772 2.300 1.00 97.69 93 GLU A C 1
ATOM 710 O O . GLU A 1 93 ? 16.454 -1.706 3.082 1.00 97.69 93 GLU A O 1
ATOM 715 N N . GLU A 1 94 ? 15.586 0.017 1.942 1.00 96.69 94 GLU A N 1
ATOM 716 C CA . GLU A 1 94 ? 14.206 -0.178 2.412 1.00 96.69 94 GLU A CA 1
ATOM 717 C C . GLU A 1 94 ? 13.695 -1.586 2.064 1.00 96.69 94 GLU A C 1
ATOM 719 O O . GLU A 1 94 ? 13.189 -2.293 2.939 1.00 96.69 94 GLU A O 1
ATOM 724 N N . ILE A 1 95 ? 13.878 -2.028 0.815 1.00 96.94 95 ILE A N 1
ATOM 725 C CA . ILE A 1 95 ? 13.504 -3.374 0.354 1.00 96.94 95 ILE A CA 1
ATOM 726 C C . ILE A 1 95 ? 14.268 -4.443 1.139 1.00 96.94 95 ILE A C 1
ATOM 728 O O . ILE A 1 95 ? 13.666 -5.402 1.634 1.00 96.94 95 ILE A O 1
ATOM 732 N N . ARG A 1 96 ? 15.591 -4.284 1.271 1.00 97.19 96 ARG A N 1
ATOM 733 C CA . ARG A 1 96 ? 16.464 -5.234 1.967 1.00 97.19 96 ARG A CA 1
ATOM 734 C C . ARG A 1 96 ? 16.036 -5.389 3.420 1.00 97.19 96 ARG A C 1
ATOM 736 O O . ARG A 1 96 ? 15.817 -6.511 3.860 1.00 97.19 96 ARG A O 1
ATOM 743 N N . VAL A 1 97 ? 15.900 -4.281 4.145 1.00 95.75 97 VAL A N 1
ATOM 744 C CA . VAL A 1 97 ? 15.516 -4.254 5.561 1.00 95.75 97 VAL A CA 1
ATOM 745 C C . VAL A 1 97 ? 14.113 -4.825 5.749 1.00 95.75 97 VAL A C 1
ATOM 747 O O . VAL A 1 97 ? 13.932 -5.701 6.591 1.00 95.75 97 VAL A O 1
ATOM 750 N N . SER A 1 98 ? 13.141 -4.418 4.927 1.00 94.12 98 SER A N 1
ATOM 751 C CA . SER A 1 98 ? 11.761 -4.921 5.016 1.00 94.12 98 SER A CA 1
ATOM 752 C C . SER A 1 98 ? 11.666 -6.429 4.762 1.00 94.12 98 SER A C 1
ATOM 754 O O . SER A 1 98 ? 10.845 -7.103 5.373 1.00 94.12 98 SER A O 1
ATOM 756 N N . SER A 1 99 ? 12.542 -6.981 3.914 1.00 92.00 99 SER A N 1
ATOM 757 C CA . SER A 1 99 ? 12.590 -8.421 3.618 1.00 92.00 99 SER A CA 1
ATOM 758 C C . SER A 1 99 ? 13.172 -9.273 4.757 1.00 92.00 99 SER A C 1
ATOM 760 O O . SER A 1 99 ? 13.055 -10.498 4.720 1.00 92.00 99 SER A O 1
ATOM 762 N N . LEU A 1 100 ? 13.830 -8.661 5.752 1.00 92.56 100 LEU A N 1
ATOM 763 C CA . LEU A 1 100 ? 14.443 -9.380 6.877 1.00 92.56 100 LEU A CA 1
ATOM 764 C C . LEU A 1 100 ? 13.462 -9.687 8.011 1.00 92.56 100 LEU A C 1
ATOM 766 O O . LEU A 1 100 ? 13.733 -10.576 8.819 1.00 92.56 100 LEU A O 1
ATOM 770 N N . PHE A 1 101 ? 12.352 -8.956 8.100 1.00 88.50 101 PHE A N 1
ATOM 771 C CA . PHE A 1 101 ? 11.415 -9.080 9.208 1.00 88.50 101 PHE A CA 1
ATOM 772 C C . PHE A 1 101 ? 10.209 -9.940 8.836 1.00 88.50 101 PHE A C 1
ATOM 774 O O . PHE A 1 101 ? 9.658 -9.843 7.745 1.00 88.50 101 PHE A O 1
ATOM 781 N N . ASN A 1 102 ? 9.778 -10.765 9.788 1.00 86.88 102 ASN A N 1
ATOM 782 C CA . ASN A 1 102 ? 8.517 -11.494 9.733 1.00 86.88 102 ASN A CA 1
ATOM 783 C C . ASN A 1 102 ? 7.925 -11.516 11.147 1.00 86.88 102 ASN A C 1
ATOM 785 O O . ASN A 1 102 ? 8.297 -12.362 11.962 1.00 86.88 102 ASN A O 1
ATOM 789 N N . HIS A 1 103 ? 7.095 -10.524 11.470 1.00 90.81 103 HIS A N 1
ATOM 790 C CA . HIS A 1 103 ? 6.555 -10.313 12.813 1.00 90.81 103 HIS A CA 1
ATOM 791 C C . HIS A 1 103 ? 5.104 -9.819 12.728 1.00 90.81 103 HIS A C 1
ATOM 793 O O . HIS A 1 103 ? 4.831 -8.960 11.893 1.00 90.81 103 HIS A O 1
ATOM 799 N N . PRO A 1 104 ? 4.187 -10.278 13.603 1.00 90.31 104 PRO A N 1
ATOM 800 C CA . PRO A 1 104 ? 2.766 -9.911 13.549 1.00 90.31 104 PRO A CA 1
ATOM 801 C C . PRO A 1 104 ? 2.482 -8.402 13.637 1.00 90.31 104 PRO A C 1
ATOM 803 O O . PRO A 1 104 ? 1.450 -7.950 13.155 1.00 90.31 104 PRO A O 1
ATOM 806 N N . ASN A 1 105 ? 3.382 -7.624 14.244 1.00 92.62 105 ASN A N 1
ATOM 807 C CA . ASN A 1 105 ? 3.242 -6.170 14.416 1.00 92.62 105 ASN A CA 1
ATOM 808 C C . ASN A 1 105 ? 4.146 -5.343 13.484 1.00 92.62 105 ASN A C 1
ATOM 810 O O . ASN A 1 105 ? 4.271 -4.135 13.661 1.00 92.62 105 ASN A O 1
ATOM 814 N N . LEU A 1 106 ? 4.788 -5.978 12.498 1.00 92.50 106 LEU A N 1
ATOM 815 C CA . LEU A 1 106 ? 5.544 -5.292 11.449 1.00 92.50 106 LEU A CA 1
ATOM 816 C C . LEU A 1 106 ? 4.872 -5.535 10.102 1.00 92.50 106 LEU A C 1
ATOM 818 O O . LEU A 1 106 ? 4.554 -6.670 9.763 1.00 92.50 106 LEU A O 1
ATOM 822 N N . LEU A 1 107 ? 4.677 -4.469 9.324 1.00 93.12 107 LEU A N 1
ATOM 823 C CA . LEU A 1 107 ? 4.082 -4.573 7.996 1.00 93.12 107 LEU A CA 1
ATOM 824 C C . LEU A 1 107 ? 5.052 -5.314 7.053 1.00 93.12 107 LEU A C 1
ATOM 826 O O . LEU A 1 107 ? 6.140 -4.798 6.787 1.00 93.12 107 LEU A O 1
ATOM 830 N N . PRO A 1 108 ? 4.692 -6.502 6.540 1.00 94.19 108 PRO A N 1
ATOM 831 C CA . PRO A 1 108 ? 5.593 -7.304 5.722 1.00 94.19 108 PRO A CA 1
ATOM 832 C C . PRO A 1 108 ? 5.620 -6.812 4.273 1.00 94.19 108 PRO A C 1
ATOM 834 O O . PRO A 1 108 ? 4.592 -6.423 3.714 1.00 94.19 108 PRO A O 1
ATOM 837 N N . LEU A 1 109 ? 6.785 -6.909 3.632 1.00 95.7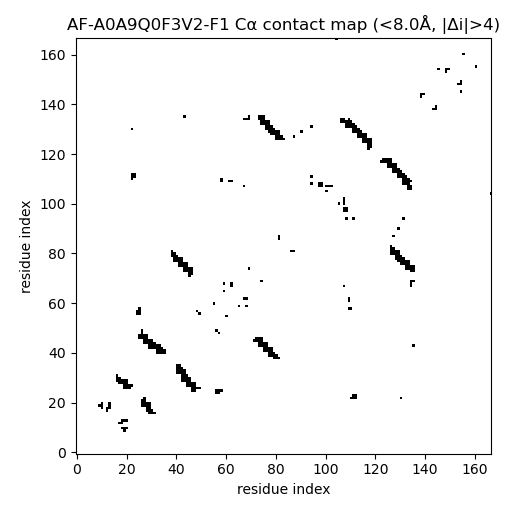5 109 LEU A N 1
ATOM 838 C CA . LEU A 1 109 ? 6.920 -6.734 2.186 1.00 95.75 109 LEU A CA 1
ATOM 839 C C . LEU A 1 109 ? 6.520 -8.036 1.470 1.00 95.75 109 LEU A C 1
ATOM 841 O O . LEU A 1 109 ? 7.160 -9.068 1.666 1.00 95.75 109 LEU A O 1
ATOM 845 N N . LEU A 1 110 ? 5.475 -7.992 0.639 1.00 95.00 110 LEU A N 1
ATOM 846 C CA . LEU A 1 110 ? 4.950 -9.168 -0.074 1.00 95.00 110 LEU A CA 1
ATOM 847 C C . LEU A 1 110 ? 5.681 -9.436 -1.387 1.00 95.00 110 LEU A C 1
ATOM 849 O O . LEU A 1 110 ? 5.973 -10.583 -1.717 1.00 95.00 110 LEU A O 1
ATOM 853 N N . ASP A 1 111 ? 5.941 -8.377 -2.147 1.00 95.25 111 ASP A N 1
ATOM 854 C CA . ASP A 1 111 ? 6.660 -8.430 -3.416 1.00 95.25 111 ASP A CA 1
ATOM 855 C C . ASP A 1 111 ? 7.243 -7.042 -3.722 1.00 95.25 111 ASP A C 1
ATOM 857 O O . ASP A 1 111 ? 6.827 -6.035 -3.138 1.00 95.25 111 ASP A O 1
ATOM 861 N N . HIS A 1 112 ? 8.214 -6.973 -4.627 1.00 96.25 112 HIS A N 1
ATOM 862 C CA . HIS A 1 112 ? 8.772 -5.705 -5.083 1.00 96.25 112 HIS A CA 1
ATOM 863 C C . HIS A 1 112 ? 9.368 -5.796 -6.489 1.00 96.25 112 HIS A C 1
ATOM 865 O O . HIS A 1 112 ? 9.775 -6.863 -6.947 1.00 96.25 112 HIS A O 1
ATOM 871 N N . ALA A 1 113 ? 9.473 -4.651 -7.160 1.00 95.88 113 ALA A N 1
ATOM 872 C CA . ALA A 1 113 ? 10.176 -4.507 -8.428 1.00 95.88 113 ALA A CA 1
ATOM 873 C C . ALA A 1 113 ? 10.830 -3.124 -8.525 1.00 95.88 113 ALA A C 1
ATOM 875 O O . ALA A 1 113 ? 10.273 -2.135 -8.056 1.00 95.88 113 ALA A O 1
ATOM 876 N N . VAL A 1 114 ? 11.995 -3.048 -9.169 1.00 94.62 114 VAL A N 1
ATOM 877 C CA . VAL A 1 114 ? 12.643 -1.784 -9.546 1.00 94.62 114 VAL A CA 1
ATOM 878 C C . VAL A 1 114 ? 12.832 -1.797 -11.056 1.00 94.62 114 VAL A C 1
ATOM 880 O O . VAL A 1 114 ? 13.480 -2.693 -11.591 1.00 94.62 114 VAL A O 1
ATOM 883 N N . ILE A 1 115 ? 12.238 -0.825 -11.742 1.00 91.25 115 ILE A N 1
ATOM 884 C CA . ILE A 1 115 ? 12.125 -0.785 -13.201 1.00 91.25 115 ILE A CA 1
ATOM 885 C C . ILE A 1 115 ? 12.777 0.498 -13.710 1.00 91.25 115 ILE A C 1
ATOM 887 O O . ILE A 1 115 ? 12.536 1.578 -13.175 1.00 91.25 115 ILE A O 1
ATOM 891 N N . ALA A 1 116 ? 13.594 0.391 -14.756 1.00 88.19 116 ALA A N 1
ATOM 892 C CA . ALA A 1 116 ? 14.110 1.556 -15.467 1.00 88.19 116 ALA A CA 1
ATOM 893 C C . ALA A 1 116 ? 13.045 2.097 -16.435 1.00 88.19 116 ALA A C 1
ATOM 895 O O . ALA A 1 116 ? 12.505 1.358 -17.260 1.00 88.19 116 ALA A O 1
ATOM 896 N N . VAL A 1 117 ? 12.759 3.393 -16.353 1.00 84.19 117 VAL A N 1
ATOM 897 C CA . VAL A 1 117 ? 11.746 4.097 -17.145 1.00 84.19 117 VAL A CA 1
ATOM 898 C C . VAL A 1 117 ? 12.409 5.211 -17.950 1.00 84.19 117 VAL A C 1
ATOM 900 O O . VAL A 1 117 ? 13.223 5.978 -17.436 1.00 84.19 117 VAL A O 1
ATOM 903 N N . LYS A 1 118 ? 12.061 5.312 -19.236 1.00 77.62 118 LYS A N 1
ATOM 904 C CA . LYS A 1 118 ? 12.590 6.355 -20.123 1.00 77.62 118 LYS A CA 1
ATOM 905 C C . LYS A 1 118 ? 11.997 7.716 -19.743 1.00 77.62 118 LYS A C 1
ATOM 907 O O . LYS A 1 118 ? 10.773 7.857 -19.707 1.00 77.62 118 LYS A O 1
ATOM 912 N N . ALA A 1 119 ? 12.843 8.715 -19.485 1.00 67.50 119 ALA A N 1
ATOM 913 C CA . ALA A 1 119 ? 12.373 10.065 -19.197 1.00 67.50 119 ALA A CA 1
ATOM 914 C C . ALA A 1 119 ? 11.689 10.680 -20.441 1.00 67.50 119 ALA A C 1
ATOM 916 O O . ALA A 1 119 ? 12.241 10.603 -21.541 1.00 67.50 119 ALA A O 1
ATOM 917 N N . PRO A 1 120 ? 10.508 11.315 -20.301 1.00 60.31 120 PRO A N 1
ATOM 918 C CA . PRO A 1 120 ? 9.789 11.896 -21.437 1.00 60.31 120 PRO A CA 1
ATOM 919 C C . PRO A 1 120 ? 10.473 13.131 -22.050 1.00 60.31 120 PRO A C 1
ATOM 921 O O . PRO A 1 120 ? 10.141 13.508 -23.169 1.00 60.31 120 PRO A O 1
ATOM 924 N N . SER A 1 121 ? 11.413 13.772 -21.346 1.00 60.88 121 S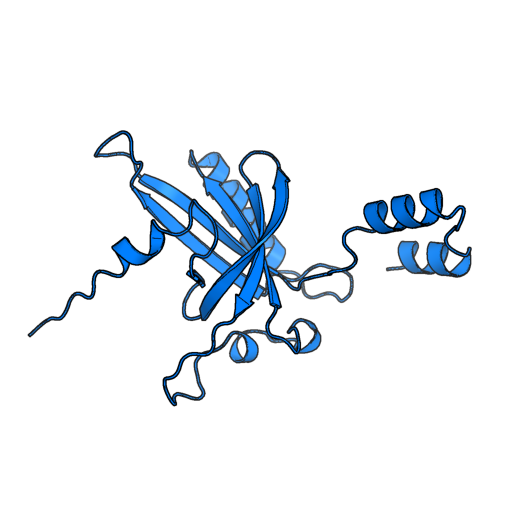ER A N 1
ATOM 925 C CA . SER A 1 121 ? 11.965 15.083 -21.721 1.00 60.88 121 SER A CA 1
ATOM 926 C C . SER A 1 121 ? 13.403 15.077 -22.258 1.00 60.88 121 SER A C 1
ATOM 928 O O . SER A 1 121 ? 13.841 16.104 -22.771 1.00 60.88 121 SER A O 1
ATOM 930 N N . GLN A 1 122 ? 14.147 13.968 -22.182 1.00 55.97 122 GLN A N 1
ATOM 931 C CA . GLN A 1 122 ? 15.516 13.869 -22.711 1.00 55.97 122 GLN A CA 1
ATOM 932 C C . GLN A 1 122 ? 15.782 12.445 -23.210 1.00 55.97 122 GLN A C 1
ATOM 934 O O . GLN A 1 122 ? 15.633 11.485 -22.462 1.00 55.97 122 GLN A O 1
ATOM 939 N N . GLU A 1 123 ? 16.199 12.293 -24.471 1.00 57.75 123 GLU A N 1
ATOM 940 C CA . GLU A 1 123 ? 16.309 10.989 -25.149 1.00 57.75 123 GLU A CA 1
ATOM 941 C C . GLU A 1 123 ? 17.313 9.993 -24.529 1.00 57.75 123 GLU A C 1
ATOM 943 O O . GLU A 1 123 ? 17.359 8.841 -24.960 1.00 57.75 123 GLU A O 1
ATOM 948 N N . LEU A 1 124 ? 18.088 10.392 -23.514 1.00 59.31 124 LEU A N 1
ATOM 949 C CA . LEU A 1 124 ? 19.223 9.625 -22.987 1.00 59.31 124 LEU A CA 1
ATOM 950 C C . LEU A 1 124 ? 19.237 9.431 -21.459 1.00 59.31 124 LEU A C 1
ATOM 952 O O . LEU A 1 124 ? 20.155 8.779 -20.962 1.00 59.31 124 LEU A O 1
ATOM 956 N N . THR A 1 125 ? 18.261 9.945 -20.699 1.00 63.41 125 THR A N 1
ATOM 957 C CA . THR A 1 125 ? 18.219 9.752 -19.237 1.00 63.41 125 THR A CA 1
ATOM 958 C C . THR A 1 125 ? 17.151 8.730 -18.840 1.00 63.41 125 THR A C 1
ATOM 960 O O . THR A 1 125 ? 15.967 8.852 -19.162 1.00 63.41 125 THR A O 1
ATOM 963 N N . TRP A 1 126 ? 17.588 7.667 -18.164 1.00 66.81 126 TRP A N 1
ATOM 964 C CA . TRP A 1 126 ? 16.710 6.663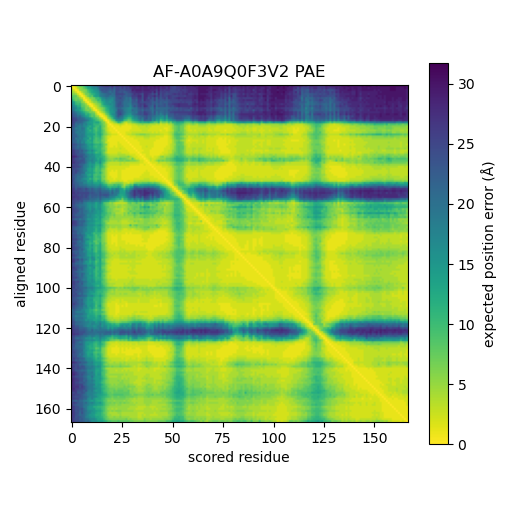 -17.566 1.00 66.81 126 TRP A CA 1
ATOM 965 C C . TRP A 1 126 ? 16.453 7.044 -16.112 1.00 66.81 126 TRP A C 1
ATOM 967 O O . TRP A 1 126 ? 17.396 7.180 -15.334 1.00 66.81 126 TRP A O 1
ATOM 977 N N . ASN A 1 127 ? 15.183 7.187 -15.747 1.00 83.06 127 ASN A N 1
ATOM 978 C CA . ASN A 1 127 ? 14.766 7.240 -14.351 1.00 83.06 127 ASN A CA 1
ATOM 979 C C . ASN A 1 127 ? 14.486 5.820 -13.865 1.00 83.06 127 ASN A C 1
ATOM 981 O O . ASN A 1 127 ? 14.335 4.902 -14.670 1.00 83.06 127 ASN A O 1
ATOM 985 N N . HIS A 1 128 ? 14.403 5.627 -12.554 1.00 89.69 128 HIS A N 1
ATOM 986 C CA . HIS A 1 128 ? 13.917 4.368 -12.002 1.00 89.69 128 HIS A CA 1
ATOM 987 C C . HIS A 1 128 ? 12.575 4.595 -11.315 1.00 89.69 128 HIS A C 1
ATOM 989 O O . HIS A 1 128 ? 12.284 5.669 -10.791 1.00 89.69 128 HIS A O 1
ATOM 995 N N . GLU A 1 129 ? 11.747 3.567 -11.318 1.00 93.44 129 GLU A N 1
ATOM 996 C CA . GLU A 1 129 ? 10.551 3.494 -10.500 1.00 93.44 129 GLU A CA 1
ATOM 997 C C . GLU A 1 129 ? 10.623 2.215 -9.680 1.00 93.44 129 GLU A C 1
ATOM 999 O O . GLU A 1 129 ? 10.949 1.150 -10.207 1.00 93.44 129 GLU A O 1
ATOM 1004 N N . ALA A 1 130 ? 10.327 2.314 -8.390 1.00 96.25 130 ALA A N 1
ATOM 1005 C CA . ALA A 1 130 ? 10.201 1.151 -7.531 1.00 96.25 130 ALA A CA 1
ATOM 1006 C C . ALA A 1 130 ? 8.750 0.935 -7.122 1.00 96.25 130 ALA A C 1
ATOM 1008 O O . ALA A 1 130 ? 8.023 1.886 -6.843 1.00 96.25 130 ALA A O 1
ATOM 1009 N N . TYR A 1 131 ? 8.362 -0.329 -7.061 1.00 97.25 131 TYR A N 1
ATOM 1010 C CA . TYR A 1 131 ? 7.043 -0.800 -6.678 1.00 97.25 131 TYR A CA 1
ATOM 1011 C C . TYR A 1 131 ? 7.221 -1.756 -5.506 1.00 97.25 131 TYR A C 1
ATOM 1013 O O . TYR A 1 131 ? 7.913 -2.761 -5.646 1.00 97.25 131 TYR A O 1
ATOM 1021 N N . LEU A 1 132 ? 6.644 -1.432 -4.352 1.00 97.56 132 LEU A N 1
ATOM 1022 C CA . LEU A 1 132 ? 6.672 -2.264 -3.150 1.00 97.56 132 LEU A CA 1
ATOM 1023 C C . LEU A 1 132 ? 5.233 -2.625 -2.781 1.00 97.56 132 LEU A C 1
ATOM 1025 O O . LEU A 1 132 ? 4.382 -1.739 -2.680 1.00 97.56 132 LEU A O 1
ATOM 1029 N N . LEU A 1 133 ? 4.960 -3.914 -2.601 1.00 97.19 133 LEU A N 1
ATOM 1030 C CA . LEU A 1 133 ? 3.624 -4.440 -2.342 1.00 97.19 133 LEU A CA 1
ATOM 1031 C C . LEU A 1 133 ? 3.484 -4.873 -0.880 1.00 97.19 133 LEU A C 1
ATOM 1033 O O . LEU A 1 133 ? 4.320 -5.615 -0.367 1.00 97.19 133 LEU A O 1
ATOM 1037 N N . PHE A 1 134 ? 2.402 -4.452 -0.236 1.00 96.44 134 PHE A N 1
ATOM 1038 C CA . PHE A 1 134 ? 2.111 -4.701 1.174 1.00 96.44 134 PHE A CA 1
ATOM 1039 C C . PHE A 1 134 ? 0.660 -5.166 1.364 1.00 96.44 134 PHE A C 1
ATOM 1041 O O . PHE A 1 134 ? -0.198 -4.870 0.520 1.00 96.44 134 PHE A O 1
ATOM 1048 N N . PRO A 1 135 ? 0.339 -5.825 2.493 1.00 95.44 135 PRO A N 1
ATOM 1049 C CA . PRO A 1 135 ? -1.046 -5.997 2.916 1.00 95.44 135 PRO A CA 1
ATOM 1050 C C . PRO A 1 135 ? -1.724 -4.635 3.075 1.00 95.44 135 PRO A C 1
ATOM 1052 O O . PRO A 1 135 ? -1.102 -3.667 3.524 1.00 95.44 135 PRO A O 1
ATOM 1055 N N . VAL A 1 136 ? -3.005 -4.548 2.722 1.00 95.12 136 VAL A N 1
ATOM 1056 C CA . VAL A 1 136 ? -3.777 -3.314 2.888 1.00 95.12 136 VAL A CA 1
ATOM 1057 C C . VAL A 1 136 ? -4.566 -3.325 4.194 1.00 95.12 136 VAL A C 1
ATOM 1059 O O . VAL A 1 136 ? -5.218 -4.307 4.528 1.00 95.12 136 VAL A O 1
ATOM 1062 N N . HIS A 1 137 ? -4.546 -2.196 4.902 1.00 92.12 137 HIS A N 1
ATOM 1063 C CA . HIS A 1 137 ? -5.407 -1.932 6.053 1.00 92.12 137 HIS A CA 1
ATOM 1064 C C . HIS A 1 137 ? -6.393 -0.828 5.665 1.00 92.12 137 HIS A C 1
ATOM 1066 O O . HIS A 1 137 ? -6.022 0.343 5.571 1.00 92.12 137 HIS A O 1
ATOM 1072 N N . LEU A 1 138 ? -7.640 -1.204 5.369 1.00 88.44 138 LEU A N 1
ATOM 1073 C CA . LEU A 1 138 ? -8.651 -0.266 4.861 1.00 88.44 138 LEU A CA 1
ATOM 1074 C C . LEU A 1 138 ? -9.128 0.740 5.915 1.00 88.44 138 LEU A C 1
ATOM 1076 O O . LEU A 1 138 ? -9.566 1.827 5.541 1.00 88.44 138 LEU A O 1
ATOM 1080 N N . ASP A 1 139 ? -8.963 0.414 7.198 1.00 88.88 139 ASP A N 1
ATOM 1081 C CA . ASP A 1 139 ? -9.241 1.314 8.325 1.00 88.88 139 ASP A CA 1
ATOM 1082 C C . ASP A 1 139 ? -8.223 2.465 8.435 1.00 88.88 139 ASP A C 1
ATOM 1084 O O . ASP A 1 139 ? -8.382 3.370 9.250 1.00 88.88 139 ASP A O 1
ATOM 1088 N N . GLY A 1 140 ? -7.182 2.461 7.597 1.00 90.50 140 GLY A N 1
ATOM 1089 C CA . GLY A 1 140 ? -6.165 3.502 7.578 1.00 90.50 140 GLY A CA 1
ATOM 1090 C C . GLY A 1 140 ? -5.229 3.431 8.781 1.00 90.50 140 GLY A C 1
ATOM 1091 O O . GLY A 1 140 ? -4.969 2.368 9.347 1.00 90.50 140 GLY A O 1
ATOM 1092 N N . THR A 1 141 ? -4.652 4.575 9.136 1.00 94.00 141 THR A N 1
ATOM 1093 C CA . THR A 1 141 ? -3.701 4.672 10.244 1.00 94.00 141 THR A CA 1
ATOM 1094 C C . THR A 1 141 ? -4.414 4.781 11.592 1.00 94.00 141 THR A C 1
ATOM 1096 O O . THR A 1 141 ? -5.567 5.202 11.694 1.00 94.00 141 THR A O 1
ATOM 1099 N N . LEU A 1 142 ? -3.692 4.496 12.682 1.00 94.62 142 LEU A N 1
ATOM 1100 C CA . LEU A 1 142 ? -4.204 4.739 14.035 1.00 94.62 142 LEU A CA 1
ATOM 1101 C C . LEU A 1 142 ? -4.587 6.217 14.259 1.00 94.62 142 LEU A C 1
ATOM 1103 O O . LEU A 1 142 ? -5.504 6.514 15.029 1.00 94.62 142 LEU A O 1
ATOM 1107 N N . LEU A 1 143 ? -3.913 7.146 13.572 1.00 94.25 143 LEU A N 1
ATOM 1108 C CA . LEU A 1 143 ? -4.245 8.569 13.602 1.00 94.25 143 LEU A CA 1
ATOM 1109 C C . LEU A 1 143 ? -5.582 8.851 12.905 1.00 94.25 143 LEU A C 1
ATOM 1111 O O . LEU A 1 143 ? -6.388 9.608 13.446 1.00 94.25 143 LEU A O 1
ATOM 1115 N N . ASP A 1 144 ? -5.843 8.225 11.755 1.00 93.56 144 ASP A N 1
ATOM 1116 C CA . ASP A 1 144 ? -7.126 8.343 11.049 1.00 93.56 144 ASP A CA 1
ATOM 1117 C C . ASP A 1 144 ? -8.274 7.860 11.942 1.00 93.56 144 ASP A C 1
ATOM 1119 O O . ASP A 1 144 ? -9.251 8.588 12.150 1.00 93.56 144 ASP A O 1
ATOM 1123 N N . ASN A 1 145 ? -8.097 6.698 12.579 1.00 93.56 145 ASN A N 1
ATOM 1124 C CA . ASN A 1 145 ? -9.042 6.167 13.560 1.00 93.56 145 ASN A CA 1
ATOM 1125 C C . ASN A 1 145 ? -9.244 7.124 14.743 1.00 93.56 145 ASN A C 1
ATOM 1127 O O . ASN A 1 145 ? -10.380 7.445 15.095 1.00 93.56 145 ASN A O 1
ATOM 1131 N N . SER A 1 146 ? -8.161 7.661 15.312 1.00 93.69 146 SER A N 1
ATOM 1132 C CA . SER A 1 146 ? -8.229 8.635 16.412 1.00 93.69 146 SER A CA 1
ATOM 1133 C C . SER A 1 146 ? -9.010 9.895 16.022 1.00 93.69 146 SER A C 1
ATOM 1135 O O . SER A 1 146 ? -9.814 10.404 16.804 1.00 93.69 146 SER A O 1
ATOM 1137 N N . ASN A 1 147 ? -8.803 10.400 14.803 1.00 94.69 147 ASN A N 1
ATOM 1138 C CA . ASN A 1 147 ? -9.497 11.578 14.288 1.00 94.69 147 ASN A CA 1
ATOM 1139 C C . ASN A 1 147 ? -10.991 11.306 14.071 1.00 94.69 147 ASN A C 1
ATOM 1141 O O . ASN A 1 147 ? -11.826 12.134 14.449 1.00 94.69 147 ASN A O 1
ATOM 1145 N N . ALA A 1 148 ? -11.339 10.139 13.522 1.00 94.81 148 ALA A N 1
ATOM 1146 C CA . ALA A 1 148 ? -12.724 9.722 13.332 1.00 94.81 148 ALA A CA 1
ATOM 1147 C C . ALA A 1 148 ? -13.465 9.566 14.672 1.00 94.81 148 ALA A C 1
ATOM 1149 O O . ALA A 1 148 ? -14.586 10.060 14.818 1.00 94.81 148 ALA A O 1
ATOM 1150 N N . MET A 1 149 ? -12.827 8.950 15.671 1.00 94.88 149 MET A N 1
ATOM 1151 C CA . MET A 1 149 ? -13.378 8.825 17.025 1.00 94.88 149 MET A CA 1
ATOM 1152 C C . MET A 1 149 ? -13.563 10.194 17.677 1.00 94.88 149 MET A C 1
ATOM 1154 O O . MET A 1 149 ? -14.638 10.497 18.194 1.00 94.88 149 MET A O 1
ATOM 1158 N N . LYS A 1 150 ? -12.567 11.082 17.568 1.00 95.25 150 LYS A N 1
ATOM 1159 C CA . LYS A 1 150 ? -12.653 12.446 18.102 1.00 95.25 150 LYS A CA 1
ATOM 1160 C C . LYS A 1 150 ? -13.831 13.223 17.510 1.00 95.25 150 LYS A C 1
ATOM 1162 O O . LYS A 1 150 ? -14.534 13.906 18.253 1.00 95.25 150 LYS A O 1
ATOM 1167 N N . ALA A 1 151 ? -14.081 13.103 16.204 1.00 96.56 151 ALA A N 1
ATOM 1168 C CA . ALA A 1 151 ? -15.238 13.725 15.555 1.00 96.56 151 ALA A CA 1
ATOM 1169 C C . ALA A 1 151 ? -16.576 13.204 16.116 1.00 96.56 151 ALA A C 1
ATOM 1171 O O . ALA A 1 151 ? -17.535 13.967 16.237 1.00 96.56 151 ALA A O 1
ATOM 1172 N N . LYS A 1 152 ? -16.618 11.931 16.526 1.00 97.00 152 LYS A N 1
ATOM 1173 C CA . LYS A 1 152 ? -17.761 11.286 17.192 1.00 97.00 152 LYS A CA 1
ATOM 1174 C C . LYS A 1 152 ? -17.795 11.488 18.713 1.00 97.00 152 LYS A C 1
ATOM 1176 O O . LYS A 1 152 ? -18.756 11.070 19.350 1.00 97.00 152 LYS A O 1
ATOM 1181 N N . LYS A 1 153 ? -16.791 12.159 19.297 1.00 96.75 153 LYS A N 1
ATOM 1182 C CA . LYS A 1 153 ? -16.563 12.269 20.754 1.00 96.75 153 LYS A CA 1
ATOM 1183 C C . LYS A 1 153 ? -16.384 10.910 21.447 1.00 96.75 153 LYS A C 1
ATOM 1185 O O . LYS A 1 153 ? -16.715 10.755 22.620 1.00 96.75 153 LYS A O 1
ATOM 1190 N N . GLU A 1 154 ? -15.853 9.944 20.714 1.00 97.00 154 GLU A N 1
ATOM 1191 C CA . GLU A 1 154 ? -15.455 8.629 21.203 1.00 97.00 154 GLU A CA 1
ATOM 1192 C C . GLU A 1 154 ? -13.956 8.627 21.535 1.00 97.00 154 GLU A C 1
ATOM 1194 O O . GLU A 1 154 ? -13.188 9.458 21.042 1.00 97.00 154 GLU A O 1
ATOM 1199 N N . PHE A 1 155 ? -13.534 7.679 22.370 1.00 95.00 155 PHE A N 1
ATOM 1200 C CA . PHE A 1 155 ? -12.141 7.498 22.778 1.00 95.00 155 PHE A CA 1
ATOM 1201 C C . PHE A 1 155 ? -11.810 6.010 22.838 1.00 95.00 155 PHE A C 1
ATOM 1203 O O . PHE A 1 155 ? -12.691 5.195 23.113 1.00 95.00 155 PHE A O 1
ATOM 1210 N N . PHE A 1 156 ? -10.543 5.660 22.613 1.00 94.94 156 PHE A N 1
ATOM 1211 C CA . PHE A 1 156 ? -10.066 4.311 22.903 1.00 94.94 156 PHE A CA 1
ATOM 1212 C C . PHE A 1 156 ? -10.256 4.004 24.387 1.00 94.94 156 PHE A C 1
ATOM 1214 O O . PHE A 1 156 ? -9.998 4.858 25.242 1.00 94.94 156 PHE A O 1
ATOM 1221 N N . SER A 1 157 ? -10.687 2.783 24.701 1.00 96.62 157 SER A N 1
ATOM 1222 C CA . SER A 1 157 ? -10.700 2.340 26.090 1.00 96.62 157 SER A CA 1
ATOM 1223 C C . SER A 1 157 ? -9.265 2.215 26.611 1.00 96.62 157 SER A C 1
ATOM 1225 O O . SER A 1 157 ? -8.321 2.022 25.842 1.00 96.62 157 SER A O 1
ATOM 1227 N N . THR A 1 158 ? -9.073 2.270 27.931 1.00 97.38 158 THR A N 1
ATOM 1228 C CA . THR A 1 158 ? -7.745 2.057 28.532 1.00 97.38 158 THR A CA 1
ATOM 1229 C C . THR A 1 158 ? -7.141 0.713 28.114 1.00 97.38 158 THR A C 1
ATOM 1231 O O . THR A 1 158 ? -5.938 0.625 27.884 1.00 97.38 158 THR A O 1
ATOM 1234 N N . SER A 1 159 ? -7.968 -0.327 27.980 1.00 98.00 159 SER A N 1
ATOM 1235 C CA . SER A 1 159 ? -7.539 -1.650 27.520 1.00 98.00 159 SER A CA 1
ATOM 1236 C C . SER A 1 159 ? -7.042 -1.629 26.075 1.00 98.00 159 SER A C 1
ATOM 1238 O O . SER A 1 159 ? -5.999 -2.218 25.802 1.00 98.00 159 SER A O 1
ATOM 1240 N N . ASP A 1 160 ? -7.726 -0.914 25.176 1.00 95.94 160 ASP A N 1
ATOM 1241 C CA . ASP A 1 160 ? -7.295 -0.776 23.778 1.00 95.94 160 ASP A CA 1
ATOM 1242 C C . ASP A 1 160 ? -5.973 -0.016 23.686 1.00 95.94 160 ASP A C 1
ATOM 1244 O O . ASP A 1 160 ? -5.064 -0.442 22.978 1.00 95.94 160 ASP A O 1
ATOM 1248 N N . VAL A 1 161 ? -5.823 1.069 24.456 1.00 96.56 161 VAL A N 1
ATOM 1249 C CA . VAL A 1 161 ? -4.564 1.826 24.523 1.00 96.56 161 VAL A CA 1
ATOM 1250 C C . VAL A 1 161 ? -3.424 0.917 24.982 1.00 96.56 161 VAL A C 1
ATOM 1252 O O . VAL A 1 161 ? -2.391 0.852 24.323 1.00 96.56 161 VAL A O 1
ATOM 1255 N N . LEU A 1 162 ? -3.605 0.167 26.072 1.00 97.75 162 LEU A N 1
ATOM 1256 C CA . LEU A 1 162 ? -2.577 -0.758 26.557 1.00 97.75 162 LEU A CA 1
ATOM 1257 C C . LEU A 1 162 ? -2.247 -1.849 25.532 1.00 97.75 162 LEU A C 1
ATOM 1259 O O . LEU A 1 162 ? -1.085 -2.222 25.398 1.00 97.75 162 LEU A O 1
ATOM 1263 N N . GLN A 1 163 ? -3.245 -2.344 24.801 1.00 96.75 163 GLN A N 1
ATOM 1264 C CA . GLN A 1 163 ? -3.041 -3.334 23.750 1.00 96.75 163 GLN A CA 1
ATOM 1265 C C . GLN A 1 163 ? -2.215 -2.768 22.592 1.00 96.75 163 GLN A C 1
ATOM 1267 O O . GLN A 1 163 ? -1.271 -3.423 22.164 1.00 96.75 163 GLN A O 1
ATOM 1272 N N . ILE A 1 164 ? -2.539 -1.560 22.123 1.00 95.25 164 ILE A N 1
ATOM 1273 C CA . ILE A 1 164 ? -1.803 -0.871 21.056 1.00 95.25 164 ILE A CA 1
ATOM 1274 C C . ILE A 1 164 ? -0.339 -0.658 21.456 1.00 95.25 164 ILE A C 1
ATOM 1276 O O . ILE A 1 164 ? 0.547 -0.886 20.648 1.00 95.25 164 ILE A O 1
ATOM 1280 N N . PHE A 1 165 ? -0.073 -0.256 22.702 1.00 95.88 165 PHE A N 1
ATOM 1281 C CA . PHE A 1 165 ? 1.295 -0.043 23.194 1.00 95.88 165 PHE A CA 1
ATOM 1282 C C . PHE A 1 165 ? 2.082 -1.338 23.443 1.00 95.88 165 PHE A C 1
ATOM 1284 O O . PHE A 1 165 ? 3.305 -1.292 23.556 1.00 95.88 165 PHE A O 1
ATOM 1291 N N . ARG A 1 166 ? 1.394 -2.472 23.611 1.00 96.12 166 ARG A N 1
ATOM 1292 C CA . ARG A 1 166 ? 2.020 -3.783 23.837 1.00 96.12 166 ARG A CA 1
ATOM 1293 C C . ARG A 1 166 ? 2.450 -4.457 22.532 1.00 96.12 166 ARG A C 1
ATOM 1295 O O . ARG A 1 166 ? 3.355 -5.287 22.570 1.00 96.12 166 ARG A O 1
ATOM 1302 N N . GLN A 1 167 ? 1.719 -4.188 21.453 1.00 91.00 167 GLN A N 1
ATOM 1303 C CA . GLN A 1 167 ? 2.002 -4.665 20.098 1.00 91.00 167 GLN A CA 1
ATOM 1304 C C . GLN A 1 167 ? 3.336 -4.118 19.585 1.00 91.00 167 GLN A C 1
ATOM 1306 O O . GLN A 1 167 ? 4.022 -4.888 18.878 1.00 91.00 167 GLN A O 1
#

Radius of gyration: 18.71 Å; Cα contacts (8 Å, |Δi|>4): 234; chains: 1; bounding box: 39×38×64 Å

InterPro domains:
  IPR000719 Protein kinase domain [PS50011] (28-167)
  IPR011009 Protein kinase-like domain superfamily [SSF56112] (21-167)
  IPR052239 Serine/threonine-specific protein kinases [PTHR45998] (3-167)

Solvent-accessible surface area (backbone atoms only — not comparable to full-atom values): 10138 Å² total; per-residue (Å²): 138,86,81,83,76,74,70,73,71,62,64,69,62,48,83,80,76,69,24,59,45,73,48,79,92,39,41,26,36,47,74,46,80,75,49,75,55,94,57,34,37,30,27,36,28,31,60,50,84,72,92,61,94,55,99,80,72,52,67,79,82,72,41,87,61,66,88,58,56,47,95,85,36,45,28,29,36,39,40,34,64,28,88,50,69,69,55,46,51,52,51,51,47,50,53,54,57,39,66,72,56,88,49,100,76,51,88,48,60,69,50,65,39,77,43,81,40,78,44,95,86,46,104,82,50,72,34,39,39,36,40,39,32,29,62,58,63,91,76,60,49,73,64,55,46,51,53,54,30,51,76,72,74,46,76,80,50,73,67,53,51,53,50,64,75,70,93